Protein AF-A0AAW1H2L4-F1 (afdb_monomer_lite)

Structure (mmCIF, N/CA/C/O backbone):
data_AF-A0AAW1H2L4-F1
#
_entry.id   AF-A0AAW1H2L4-F1
#
loop_
_atom_site.group_PDB
_atom_site.id
_atom_site.type_symbol
_atom_site.label_atom_id
_atom_site.label_alt_id
_atom_site.label_comp_id
_atom_site.label_asym_id
_atom_site.label_entity_id
_atom_site.label_seq_id
_atom_site.pdbx_PDB_ins_code
_atom_site.Cartn_x
_atom_site.Cartn_y
_atom_site.Cartn_z
_atom_site.occupancy
_atom_site.B_iso_or_equiv
_atom_site.auth_seq_id
_atom_site.auth_comp_id
_atom_site.auth_asym_id
_atom_site.auth_atom_id
_atom_site.pdbx_PDB_model_num
ATOM 1 N N . MET A 1 1 ? -11.396 -4.953 -8.937 1.00 62.28 1 MET A N 1
ATOM 2 C CA . MET A 1 1 ? -10.906 -4.549 -7.604 1.00 62.28 1 MET A CA 1
ATOM 3 C C . MET A 1 1 ? -11.025 -5.745 -6.659 1.00 62.28 1 MET A C 1
ATOM 5 O O . MET A 1 1 ? -12.020 -5.883 -5.967 1.00 62.28 1 MET A O 1
ATOM 9 N N . PHE A 1 2 ? -10.071 -6.678 -6.732 1.00 74.88 2 PHE A N 1
ATOM 10 C CA . PHE A 1 2 ? -10.162 -7.978 -6.047 1.00 74.88 2 PHE A CA 1
ATOM 11 C C . PHE A 1 2 ? -9.944 -7.855 -4.532 1.00 74.88 2 PHE A C 1
ATOM 13 O O . PHE A 1 2 ? -10.781 -8.297 -3.760 1.00 74.88 2 PHE A O 1
ATOM 20 N N . LEU A 1 3 ? -8.873 -7.169 -4.116 1.00 67.50 3 LEU A N 1
ATOM 21 C CA . LEU A 1 3 ? -8.486 -7.054 -2.704 1.00 67.50 3 LEU A CA 1
ATOM 22 C C . LEU A 1 3 ? -9.510 -6.297 -1.849 1.00 67.50 3 LEU A C 1
ATOM 24 O O . LEU A 1 3 ? -9.820 -6.729 -0.746 1.00 67.50 3 LEU A O 1
ATOM 28 N N . GLN A 1 4 ? -10.085 -5.208 -2.370 1.00 66.56 4 GLN A N 1
ATOM 29 C CA . GLN A 1 4 ? -11.130 -4.480 -1.644 1.00 66.56 4 GLN A CA 1
ATOM 30 C C . GLN A 1 4 ? -12.386 -5.339 -1.459 1.00 66.56 4 GLN A C 1
ATOM 32 O O . GLN A 1 4 ? -12.909 -5.412 -0.353 1.00 66.56 4 GLN A O 1
ATOM 37 N N . LYS A 1 5 ? -12.829 -6.018 -2.526 1.00 75.38 5 LYS A N 1
ATOM 38 C CA . LYS A 1 5 ? -14.001 -6.897 -2.482 1.00 75.38 5 LYS A CA 1
ATOM 39 C C . LYS A 1 5 ? -13.795 -8.042 -1.486 1.00 75.38 5 LYS A C 1
ATOM 41 O O . LYS A 1 5 ? -14.650 -8.275 -0.645 1.00 75.38 5 LYS A O 1
ATOM 46 N N . HIS A 1 6 ? -12.630 -8.687 -1.531 1.00 71.88 6 HIS A N 1
ATOM 47 C CA . HIS A 1 6 ? -12.281 -9.749 -0.592 1.00 71.88 6 HIS A CA 1
ATOM 48 C C . HIS A 1 6 ? -12.295 -9.258 0.863 1.00 71.88 6 HIS A C 1
ATOM 50 O O . HIS A 1 6 ? -12.739 -9.963 1.757 1.00 71.88 6 HIS A O 1
ATOM 56 N N . CYS A 1 7 ? -11.868 -8.021 1.116 1.00 65.62 7 CYS A N 1
ATOM 57 C CA . CYS A 1 7 ? -11.868 -7.483 2.469 1.00 65.62 7 CYS A CA 1
ATOM 58 C C . CYS A 1 7 ? -13.270 -7.141 2.989 1.00 65.62 7 CYS A C 1
ATOM 60 O O . CYS A 1 7 ? -13.527 -7.280 4.180 1.00 65.62 7 CYS A O 1
ATOM 62 N N . GLU A 1 8 ? -14.166 -6.678 2.118 1.00 70.62 8 GLU A N 1
ATOM 63 C CA . GLU A 1 8 ? -15.576 -6.475 2.466 1.00 70.62 8 GLU A CA 1
ATOM 64 C C . GLU A 1 8 ? -16.245 -7.807 2.832 1.00 70.62 8 GLU A C 1
ATOM 66 O O . GLU A 1 8 ? -16.981 -7.851 3.810 1.00 70.62 8 GLU A O 1
ATOM 71 N N . GLU A 1 9 ? -15.908 -8.890 2.127 1.00 72.44 9 GLU A N 1
ATOM 72 C CA . GLU A 1 9 ? -16.396 -10.251 2.403 1.00 72.44 9 GLU A CA 1
ATOM 73 C C . GLU A 1 9 ? -15.853 -10.828 3.725 1.00 72.44 9 GLU A C 1
ATOM 75 O O . GLU A 1 9 ? -16.533 -11.598 4.392 1.00 72.44 9 GLU A O 1
ATOM 80 N N . GLN A 1 10 ? -14.641 -10.446 4.130 1.00 67.50 10 GLN A N 1
ATOM 81 C CA . GLN A 1 10 ? -13.962 -10.991 5.315 1.00 67.50 10 GLN A CA 1
ATOM 82 C C . GLN A 1 10 ? -14.261 -10.226 6.620 1.00 67.50 10 GLN A C 1
ATOM 84 O O . GLN A 1 10 ? -13.902 -10.685 7.705 1.00 67.50 10 GLN A O 1
ATOM 89 N N . LYS A 1 11 ? -14.945 -9.073 6.549 1.00 65.38 11 LYS A N 1
ATOM 90 C CA . LYS A 1 11 ? -15.369 -8.313 7.743 1.00 65.38 11 LYS A CA 1
ATOM 91 C C . LYS A 1 11 ? -16.328 -9.096 8.638 1.00 65.38 11 LYS A C 1
ATOM 93 O O . LYS A 1 11 ? -16.286 -8.923 9.855 1.00 65.38 11 LYS A O 1
ATOM 98 N N . ASP A 1 12 ? -17.146 -9.963 8.050 1.00 63.06 12 ASP A N 1
ATOM 99 C CA . ASP A 1 12 ? -18.131 -10.768 8.779 1.00 63.06 12 ASP A CA 1
ATOM 100 C C . ASP A 1 12 ? -17.494 -11.961 9.520 1.00 63.06 12 ASP A C 1
ATOM 102 O O . ASP A 1 12 ? -18.109 -12.534 10.417 1.00 63.06 12 ASP A O 1
ATOM 106 N N . GLU A 1 13 ? -16.238 -12.302 9.209 1.00 63.28 13 GLU A N 1
ATOM 107 C CA . GLU A 1 13 ? -15.502 -13.425 9.812 1.00 63.28 13 GLU A CA 1
ATOM 108 C C . GLU A 1 13 ? -14.617 -13.006 11.003 1.00 63.28 13 GLU A C 1
ATOM 110 O O . GLU A 1 13 ? -13.868 -13.814 11.549 1.00 63.28 13 GLU A O 1
ATOM 115 N N . GLY A 1 14 ? -14.698 -11.742 11.439 1.00 56.94 14 GLY A N 1
ATOM 116 C CA . GLY A 1 14 ? -13.899 -11.236 12.560 1.00 56.94 14 GLY A CA 1
ATOM 117 C C . GLY A 1 14 ? -12.410 -11.086 12.235 1.00 56.94 14 GLY A C 1
ATOM 118 O O . GLY A 1 14 ? -11.586 -11.035 13.150 1.00 56.94 14 GLY A O 1
ATOM 119 N N . VAL A 1 15 ? -12.061 -11.021 10.945 1.00 59.75 15 VAL A N 1
ATOM 120 C CA . VAL A 1 15 ? -10.690 -10.767 10.498 1.00 59.75 15 VAL A CA 1
ATOM 121 C C . VAL A 1 15 ? -10.224 -9.417 11.043 1.00 59.75 15 VAL A C 1
ATOM 123 O O . VAL A 1 15 ? -10.934 -8.410 10.969 1.00 59.75 15 VAL A O 1
ATOM 126 N N . SER A 1 16 ? -9.015 -9.426 11.607 1.00 60.94 16 SER A N 1
ATOM 127 C CA . SER A 1 16 ? -8.272 -8.251 12.056 1.00 60.94 16 SER A CA 1
ATOM 128 C C . SER A 1 16 ? -8.272 -7.153 10.990 1.00 60.94 16 SER A C 1
ATOM 130 O O . SER A 1 16 ? -8.382 -7.399 9.793 1.00 60.94 16 SER A O 1
ATOM 132 N N . SER A 1 17 ? -8.185 -5.903 11.419 1.00 79.12 17 SER A N 1
ATOM 133 C CA . SER A 1 17 ? -8.347 -4.739 10.548 1.00 79.12 17 SER A CA 1
ATOM 134 C C . SER A 1 17 ? -7.238 -4.669 9.478 1.00 79.12 17 SER A C 1
ATOM 136 O O . SER A 1 17 ? -6.118 -4.250 9.756 1.00 79.12 17 SER A O 1
ATOM 138 N N . VAL A 1 18 ? -7.521 -5.096 8.237 1.00 83.81 18 VAL A N 1
ATOM 139 C CA . VAL A 1 18 ? -6.544 -5.078 7.129 1.00 83.81 18 VAL A CA 1
ATOM 140 C C . VAL A 1 18 ? -6.682 -3.809 6.285 1.00 83.81 18 VAL A C 1
ATOM 142 O O . VAL A 1 18 ? -7.740 -3.515 5.729 1.00 83.81 18 VAL A O 1
ATOM 145 N N . GLY A 1 19 ? -5.584 -3.067 6.154 1.00 86.94 19 GLY A N 1
ATOM 146 C CA . GLY A 1 19 ? -5.431 -1.933 5.248 1.00 86.94 19 GLY A CA 1
ATOM 147 C C . GLY A 1 19 ? -4.846 -2.328 3.891 1.00 86.94 19 GLY A C 1
ATOM 148 O O . GLY A 1 19 ? -4.175 -3.350 3.764 1.00 86.94 19 GLY A O 1
ATOM 149 N N . TYR A 1 20 ? -5.048 -1.492 2.870 1.00 87.50 20 TYR A N 1
ATOM 150 C CA . TYR A 1 20 ? -4.519 -1.732 1.523 1.00 87.50 20 TYR A CA 1
ATOM 151 C C . TYR A 1 20 ? -3.949 -0.460 0.911 1.00 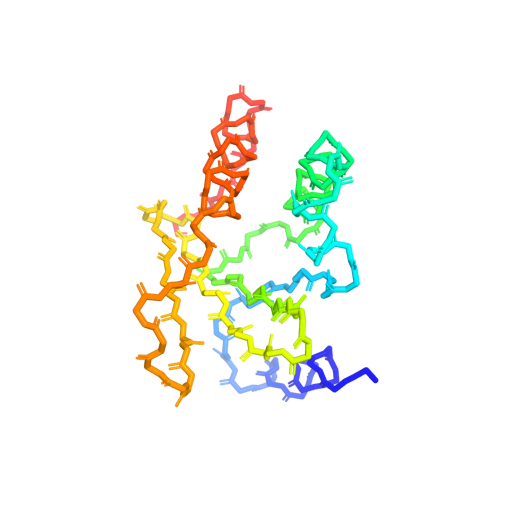87.50 20 TYR A C 1
ATOM 153 O O . TYR A 1 20 ? -4.550 0.611 1.011 1.00 87.50 20 TYR A O 1
ATOM 161 N N . LEU A 1 21 ? -2.822 -0.594 0.214 1.00 88.94 21 LEU A N 1
ATOM 162 C CA . LEU A 1 21 ? -2.271 0.467 -0.625 1.00 88.94 21 LEU A CA 1
ATOM 163 C C . LEU A 1 21 ? -2.450 0.148 -2.109 1.00 88.94 21 LEU A C 1
ATOM 165 O O . LEU A 1 21 ? -2.400 -1.004 -2.536 1.00 88.94 21 LEU A O 1
ATOM 169 N N . CYS A 1 22 ? -2.669 1.195 -2.903 1.00 87.62 22 CYS A N 1
ATOM 170 C CA . CYS A 1 22 ? -2.904 1.085 -4.334 1.00 87.62 22 CYS A CA 1
ATOM 171 C C . CYS A 1 22 ? -1.622 0.642 -5.058 1.00 87.62 22 CYS A C 1
ATOM 173 O O . CYS A 1 22 ? -0.635 1.383 -5.035 1.00 87.62 22 CYS A O 1
ATOM 175 N N . PRO A 1 23 ? -1.632 -0.497 -5.771 1.00 87.44 23 PRO A N 1
ATOM 176 C CA . PRO A 1 23 ? -0.438 -1.006 -6.439 1.00 87.44 23 PRO A CA 1
ATOM 177 C C . PRO A 1 23 ? 0.100 -0.065 -7.514 1.00 87.44 23 PRO A C 1
ATOM 179 O O . PRO A 1 23 ? 1.312 0.043 -7.677 1.00 87.44 23 PRO A O 1
ATOM 182 N N . THR A 1 24 ? -0.778 0.654 -8.218 1.00 87.00 24 THR A N 1
ATOM 183 C CA . THR A 1 24 ? -0.378 1.612 -9.258 1.00 87.00 24 THR A CA 1
ATOM 184 C C . THR A 1 24 ? 0.486 2.728 -8.686 1.00 87.00 24 THR A C 1
ATOM 186 O O . THR A 1 24 ? 1.506 3.059 -9.275 1.00 87.00 24 THR A O 1
ATOM 189 N N . ILE A 1 25 ? 0.120 3.266 -7.520 1.00 87.25 25 ILE A N 1
ATOM 190 C CA . ILE A 1 25 ? 0.896 4.325 -6.863 1.00 87.25 25 ILE A CA 1
ATOM 191 C C . ILE A 1 25 ? 2.174 3.741 -6.260 1.00 87.25 25 ILE A C 1
ATOM 193 O O . ILE A 1 25 ? 3.254 4.296 -6.418 1.00 87.25 25 ILE A O 1
ATOM 197 N N . MET A 1 26 ? 2.081 2.577 -5.615 1.00 85.94 26 MET A N 1
ATOM 198 C CA . MET A 1 26 ? 3.240 1.955 -4.971 1.00 85.94 26 MET A CA 1
ATOM 199 C C . MET A 1 26 ? 4.327 1.531 -5.963 1.00 85.94 26 MET A C 1
ATOM 201 O O . MET A 1 26 ? 5.504 1.551 -5.614 1.00 85.94 26 MET A O 1
ATOM 205 N N . SER A 1 27 ? 3.964 1.208 -7.204 1.00 83.06 27 SER A N 1
ATOM 206 C CA . SER A 1 27 ? 4.927 0.860 -8.258 1.00 83.06 27 SER A CA 1
ATOM 207 C C . SER A 1 27 ? 5.790 2.061 -8.695 1.00 83.06 27 SER A C 1
ATOM 209 O O . SER A 1 27 ? 6.889 1.872 -9.204 1.00 83.06 27 SER A O 1
ATOM 211 N N . GLN A 1 28 ? 5.370 3.298 -8.395 1.00 84.06 28 GLN A N 1
ATOM 212 C CA . GLN A 1 28 ? 6.093 4.530 -8.754 1.00 84.06 28 GLN A CA 1
ATOM 213 C C . GLN A 1 28 ? 7.290 4.842 -7.835 1.00 84.06 28 GLN A C 1
ATOM 215 O O . GLN A 1 28 ? 8.046 5.781 -8.088 1.00 84.06 28 GLN A O 1
ATOM 220 N N . VAL A 1 29 ? 7.513 4.062 -6.767 1.00 77.69 29 VAL A N 1
ATOM 221 C CA . VAL A 1 29 ? 8.643 4.259 -5.833 1.00 77.69 29 VAL A CA 1
ATOM 222 C C . VAL A 1 29 ? 10.002 4.259 -6.548 1.00 77.69 29 VAL A C 1
ATOM 224 O O . VAL A 1 29 ? 10.905 5.006 -6.155 1.00 77.69 29 VAL A O 1
ATOM 227 N N . GLY A 1 30 ? 10.144 3.435 -7.590 1.00 68.25 30 GLY A N 1
ATOM 228 C CA . GLY A 1 30 ? 11.367 3.318 -8.388 1.00 68.25 30 GLY A CA 1
ATOM 229 C C . GLY A 1 30 ? 11.567 4.436 -9.418 1.00 68.25 30 GLY A C 1
ATOM 230 O O . GLY A 1 30 ? 12.657 4.559 -9.966 1.00 68.25 30 GLY A O 1
ATOM 231 N N . GLU A 1 31 ? 10.557 5.274 -9.661 1.00 69.94 31 GLU A N 1
ATOM 232 C CA . GLU A 1 31 ? 10.482 6.184 -10.815 1.00 69.94 31 GLU A CA 1
ATOM 233 C C . GLU A 1 31 ? 10.678 7.666 -10.432 1.00 69.94 31 GLU A C 1
ATOM 235 O O . GLU A 1 31 ? 10.091 8.557 -11.027 1.00 69.94 31 GLU A O 1
ATOM 240 N N . ASN A 1 32 ? 11.487 7.967 -9.408 1.00 69.38 32 ASN A N 1
ATOM 241 C CA . ASN A 1 32 ? 11.692 9.324 -8.854 1.00 69.38 32 ASN A CA 1
ATOM 242 C C . ASN A 1 32 ? 10.453 10.005 -8.228 1.00 69.38 32 ASN A C 1
ATOM 244 O O . ASN A 1 32 ? 10.566 11.119 -7.722 1.00 69.38 32 ASN A O 1
ATOM 248 N N . HIS A 1 33 ? 9.315 9.320 -8.114 1.00 79.06 33 HIS A N 1
ATOM 249 C CA . HIS A 1 33 ? 8.081 9.832 -7.493 1.00 79.06 33 HIS A CA 1
ATOM 250 C C . HIS A 1 33 ? 7.991 9.583 -5.975 1.00 79.06 33 HIS A C 1
ATOM 252 O O . HIS A 1 33 ? 6.911 9.483 -5.396 1.00 79.06 33 HIS A O 1
ATOM 258 N N . LYS A 1 34 ? 9.133 9.477 -5.283 1.00 79.06 34 LYS A N 1
ATOM 259 C CA . LYS A 1 34 ? 9.182 9.073 -3.862 1.00 79.06 34 LYS A CA 1
ATOM 260 C C . LYS A 1 34 ? 8.372 9.986 -2.937 1.00 79.06 34 LYS A C 1
ATOM 262 O O . LYS A 1 34 ? 7.792 9.495 -1.973 1.00 79.06 34 LYS A O 1
ATOM 267 N N . VAL A 1 35 ? 8.329 11.289 -3.223 1.00 83.69 35 VAL A N 1
ATOM 268 C CA . VAL A 1 35 ? 7.567 12.271 -2.431 1.00 83.69 35 VAL A CA 1
ATOM 269 C C . VAL A 1 35 ? 6.061 12.063 -2.596 1.00 83.69 35 VAL A C 1
ATOM 271 O O . VAL A 1 35 ? 5.334 12.075 -1.605 1.00 83.69 35 VAL A O 1
ATOM 274 N N . ASP A 1 36 ? 5.598 11.805 -3.819 1.00 86.94 36 ASP A N 1
ATOM 275 C CA . ASP A 1 36 ? 4.182 11.563 -4.106 1.00 86.94 36 ASP A CA 1
ATOM 276 C C . ASP A 1 36 ? 3.708 10.268 -3.445 1.00 86.94 36 ASP A C 1
ATOM 278 O O . ASP A 1 36 ? 2.662 10.245 -2.791 1.00 86.94 36 ASP A O 1
ATOM 282 N N . VAL A 1 37 ? 4.524 9.210 -3.526 1.00 86.81 37 VAL A N 1
ATOM 283 C CA . VAL A 1 37 ? 4.236 7.944 -2.842 1.00 86.81 37 VAL A CA 1
ATOM 284 C C . VAL A 1 37 ? 4.214 8.136 -1.328 1.00 86.81 37 VAL A C 1
ATOM 286 O O . VAL A 1 37 ? 3.314 7.627 -0.665 1.00 86.81 37 VAL A O 1
ATOM 289 N N . LEU A 1 38 ? 5.154 8.898 -0.764 1.00 86.50 38 LEU A N 1
ATOM 290 C CA . LEU A 1 38 ? 5.173 9.188 0.669 1.00 86.50 38 LEU A CA 1
ATOM 291 C C . LEU A 1 38 ? 3.897 9.917 1.116 1.00 86.50 38 LEU A C 1
ATOM 293 O O . LEU A 1 38 ? 3.240 9.477 2.059 1.00 86.50 38 LEU A O 1
ATOM 297 N N . ASN A 1 39 ? 3.509 10.978 0.404 1.00 87.12 39 ASN A N 1
ATOM 298 C CA . ASN A 1 39 ? 2.283 11.727 0.680 1.00 87.12 39 ASN A CA 1
ATOM 299 C C . ASN A 1 39 ? 1.042 10.832 0.570 1.00 87.12 39 ASN A C 1
ATOM 301 O O . ASN A 1 39 ? 0.148 10.899 1.417 1.00 87.12 39 ASN A O 1
ATOM 305 N N . TYR A 1 40 ? 0.996 9.963 -0.444 1.00 90.44 40 TYR A N 1
ATOM 306 C CA . 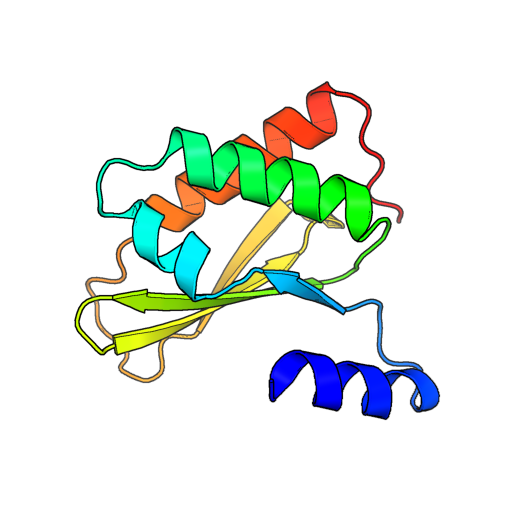TYR A 1 40 ? -0.081 8.995 -0.620 1.00 90.44 40 TYR A CA 1
ATOM 307 C C . TYR A 1 40 ? -0.171 8.019 0.556 1.00 90.44 40 TYR A C 1
ATOM 309 O O . TYR A 1 40 ? -1.265 7.806 1.086 1.00 90.44 40 TYR A O 1
ATOM 317 N N . VAL A 1 41 ? 0.956 7.446 0.987 1.00 87.56 41 VAL A N 1
ATOM 318 C CA . VAL A 1 41 ? 1.008 6.508 2.115 1.00 87.56 41 VAL A CA 1
ATOM 319 C C . VAL A 1 41 ? 0.539 7.208 3.389 1.00 87.56 41 VAL A C 1
ATOM 321 O O . VAL A 1 41 ? -0.361 6.701 4.050 1.00 87.56 41 VAL A O 1
ATOM 324 N N . GLU A 1 42 ? 1.057 8.399 3.701 1.00 84.75 42 GLU A N 1
ATOM 325 C CA . GLU A 1 42 ? 0.636 9.176 4.877 1.00 84.75 42 GLU A CA 1
ATOM 326 C C . GLU A 1 42 ? -0.873 9.467 4.874 1.00 84.75 42 GLU A C 1
ATOM 328 O O . GLU A 1 42 ? -1.559 9.221 5.868 1.00 84.75 42 GLU A O 1
ATOM 333 N N . CYS A 1 43 ? -1.413 9.935 3.743 1.00 86.81 43 CYS A N 1
ATOM 334 C CA . CYS A 1 43 ? -2.848 10.181 3.590 1.00 86.81 43 CYS A CA 1
ATOM 335 C C . CYS A 1 43 ? -3.672 8.901 3.750 1.00 86.81 43 CYS A C 1
ATOM 337 O O . CYS A 1 43 ? -4.768 8.929 4.311 1.00 86.81 43 CYS A O 1
ATOM 339 N N . SER A 1 44 ? -3.163 7.781 3.242 1.00 88.12 44 SER A N 1
ATOM 340 C CA . SER A 1 44 ? -3.847 6.493 3.310 1.00 88.12 44 SER A CA 1
ATOM 341 C C . SER A 1 44 ? -3.868 5.962 4.743 1.00 88.12 44 SER A C 1
ATOM 343 O O . SER A 1 44 ? -4.917 5.518 5.196 1.00 88.12 44 SER A O 1
ATOM 345 N N . LEU A 1 45 ? -2.769 6.099 5.492 1.00 84.06 45 LEU A N 1
ATOM 346 C CA . LEU A 1 45 ? -2.708 5.746 6.915 1.00 84.06 45 LEU A CA 1
ATOM 347 C C . LEU A 1 45 ? -3.694 6.565 7.754 1.00 84.06 45 LEU A C 1
ATOM 349 O O . LEU A 1 45 ? -4.391 6.008 8.596 1.00 84.06 45 LEU A O 1
ATOM 353 N N . LEU A 1 46 ? -3.814 7.870 7.484 1.00 83.12 46 LEU A N 1
ATOM 354 C CA . LEU A 1 46 ? -4.793 8.729 8.162 1.00 83.12 46 LEU A CA 1
ATOM 355 C C . LEU A 1 46 ? -6.239 8.287 7.900 1.00 83.12 46 LEU A C 1
ATOM 357 O O . LEU A 1 46 ? -7.069 8.350 8.803 1.00 83.12 46 LEU A O 1
ATOM 361 N N . LYS A 1 47 ? -6.544 7.845 6.675 1.00 84.69 47 LYS A N 1
ATOM 362 C CA . LYS A 1 47 ? -7.892 7.406 6.282 1.00 84.69 47 LYS A CA 1
ATOM 363 C C . LYS A 1 47 ? -8.244 6.010 6.789 1.00 84.69 47 LYS A C 1
ATOM 365 O O . LYS A 1 47 ? -9.397 5.778 7.130 1.00 84.69 47 LYS A O 1
ATOM 370 N N . MET A 1 48 ? -7.279 5.091 6.800 1.00 82.88 48 MET A N 1
ATOM 371 C CA . MET A 1 48 ? -7.492 3.710 7.245 1.00 82.88 48 MET A CA 1
ATOM 372 C C . MET A 1 48 ? -7.753 3.618 8.751 1.00 82.88 48 MET A C 1
ATOM 374 O O . MET A 1 48 ? -8.446 2.706 9.191 1.00 82.88 48 MET A O 1
ATOM 378 N N . GLY A 1 49 ? -7.242 4.570 9.537 1.00 76.19 49 GLY A N 1
ATOM 379 C CA . GLY A 1 49 ? -7.366 4.532 10.989 1.00 76.19 49 GLY A CA 1
ATOM 380 C C . GLY A 1 49 ? -6.520 3.406 11.582 1.00 76.19 49 GLY A C 1
ATOM 381 O O . GLY A 1 49 ? -5.362 3.226 11.202 1.00 76.19 49 GLY A O 1
ATOM 382 N N . ASN A 1 50 ? -7.088 2.661 12.530 1.00 76.31 50 ASN A N 1
ATOM 383 C CA . ASN A 1 50 ? -6.394 1.545 13.165 1.00 76.31 50 ASN A CA 1
ATOM 384 C C . ASN A 1 50 ? -6.525 0.295 12.295 1.00 76.31 50 ASN A C 1
ATOM 386 O O . ASN A 1 50 ? -7.622 -0.240 12.147 1.00 76.31 50 ASN A O 1
ATOM 390 N N . VAL A 1 51 ? -5.398 -0.117 11.718 1.00 82.00 51 VAL A N 1
ATOM 391 C CA . VAL A 1 51 ? -5.237 -1.355 10.953 1.00 82.00 51 VAL A CA 1
ATOM 392 C C . VAL A 1 51 ? -4.086 -2.168 11.539 1.00 82.00 51 VAL A C 1
ATOM 394 O O . VAL A 1 51 ? -3.011 -1.625 11.806 1.00 82.00 51 VAL A O 1
ATOM 397 N N . ASP A 1 52 ? -4.306 -3.464 11.727 1.00 83.25 52 ASP A N 1
ATOM 398 C CA . ASP A 1 52 ? -3.332 -4.407 12.283 1.00 83.25 52 ASP A CA 1
ATOM 399 C C . ASP A 1 52 ? -2.236 -4.732 11.267 1.00 83.25 52 ASP A C 1
ATOM 401 O O . ASP A 1 52 ? -1.052 -4.842 11.600 1.00 83.25 52 ASP A O 1
ATOM 405 N N . ILE A 1 53 ? -2.640 -4.868 10.003 1.00 85.94 53 ILE A N 1
ATOM 406 C CA . ILE A 1 53 ? -1.771 -5.215 8.882 1.00 85.94 53 ILE A CA 1
ATOM 407 C C . ILE A 1 53 ? -2.156 -4.365 7.676 1.00 85.94 53 ILE A C 1
ATOM 409 O O . ILE A 1 53 ? -3.331 -4.117 7.428 1.00 85.94 53 ILE A O 1
ATOM 413 N N . ILE A 1 54 ? -1.169 -3.943 6.889 1.00 88.81 54 ILE A N 1
ATOM 414 C CA . ILE A 1 54 ? -1.379 -3.269 5.609 1.00 88.81 54 ILE A CA 1
ATOM 415 C C . ILE A 1 54 ? -0.776 -4.121 4.503 1.00 88.81 54 ILE A C 1
ATOM 417 O O . ILE A 1 54 ? 0.418 -4.425 4.516 1.00 88.81 54 ILE A O 1
ATOM 421 N N . LEU A 1 55 ? -1.605 -4.470 3.527 1.00 89.88 55 LEU A N 1
ATOM 422 C CA . LEU A 1 55 ? -1.203 -5.170 2.323 1.00 89.88 55 LEU A CA 1
ATOM 423 C C . LEU A 1 55 ? -0.836 -4.161 1.238 1.00 89.88 55 LEU A C 1
ATOM 425 O O . LEU A 1 55 ? -1.611 -3.276 0.868 1.00 89.88 55 LEU A O 1
ATOM 429 N N . VAL A 1 56 ? 0.377 -4.303 0.725 1.00 89.62 56 VAL A N 1
ATOM 430 C CA . VAL A 1 56 ? 0.981 -3.385 -0.234 1.00 89.62 56 VAL A CA 1
ATOM 431 C C . VAL A 1 56 ? 1.426 -4.211 -1.439 1.00 89.62 56 VAL A C 1
ATOM 433 O O . VAL A 1 56 ? 2.564 -4.687 -1.485 1.00 89.62 56 VAL A O 1
ATOM 436 N N . PRO A 1 57 ? 0.527 -4.455 -2.406 1.00 88.75 57 PRO A N 1
ATOM 437 C CA . PRO A 1 57 ? 0.899 -5.120 -3.640 1.00 88.75 57 PRO A CA 1
ATOM 438 C C . PRO A 1 57 ? 1.779 -4.177 -4.459 1.00 88.75 57 PRO A C 1
ATOM 440 O O . PRO A 1 57 ? 1.498 -2.983 -4.575 1.00 88.75 57 PRO A O 1
ATOM 443 N N . PHE A 1 58 ? 2.846 -4.717 -5.024 1.00 82.81 58 PHE A N 1
ATOM 444 C CA . PHE A 1 58 ? 3.861 -3.956 -5.733 1.00 82.81 58 PHE A CA 1
ATOM 445 C C . PHE A 1 58 ? 4.242 -4.693 -7.013 1.00 82.81 58 PHE A C 1
ATOM 447 O O . PHE A 1 58 ? 4.467 -5.902 -6.979 1.00 82.81 58 PHE A O 1
ATOM 454 N N . CYS A 1 59 ? 4.304 -3.971 -8.131 1.00 83.25 59 CYS A N 1
ATOM 455 C CA . CYS A 1 59 ? 4.713 -4.521 -9.415 1.00 83.25 59 CYS A CA 1
ATOM 456 C C . CYS A 1 59 ? 5.923 -3.750 -9.934 1.00 83.25 59 CYS A C 1
ATOM 458 O O . CYS A 1 59 ? 5.870 -2.531 -10.079 1.00 83.25 59 CYS A O 1
ATOM 460 N N . LYS A 1 60 ? 7.006 -4.457 -10.243 1.00 77.69 60 LYS A N 1
ATOM 461 C CA . LYS A 1 60 ? 8.177 -3.882 -10.907 1.00 77.69 60 LYS A CA 1
ATOM 462 C C . LYS A 1 60 ? 8.563 -4.774 -12.067 1.00 77.69 60 LYS A C 1
ATOM 464 O O . LYS A 1 60 ? 8.725 -5.969 -11.869 1.00 77.69 60 LYS A O 1
ATOM 469 N N . GLU A 1 61 ? 8.705 -4.203 -13.262 1.00 81.62 61 GLU A N 1
ATOM 470 C CA . GLU A 1 61 ? 9.162 -4.943 -14.452 1.00 81.62 61 GLU A CA 1
ATOM 471 C C . GLU A 1 61 ? 8.353 -6.236 -14.702 1.00 81.62 61 GLU A C 1
ATOM 473 O O . GLU A 1 61 ? 8.897 -7.273 -15.061 1.00 81.62 61 GLU A O 1
ATOM 478 N N . MET A 1 62 ? 7.029 -6.168 -14.501 1.00 82.12 62 MET A N 1
ATOM 479 C CA . MET A 1 62 ? 6.081 -7.297 -14.598 1.00 82.12 62 MET A CA 1
ATOM 480 C C . MET A 1 62 ? 6.202 -8.369 -13.501 1.00 82.12 62 MET A C 1
ATOM 482 O O . MET A 1 62 ? 5.490 -9.373 -13.550 1.00 82.12 62 MET A O 1
ATOM 486 N N . HIS A 1 63 ? 7.035 -8.150 -12.486 1.00 84.56 63 HIS A N 1
ATOM 487 C CA . HIS A 1 63 ? 7.137 -9.004 -11.309 1.00 84.56 63 HIS A CA 1
ATOM 488 C C . HIS A 1 63 ? 6.275 -8.472 -10.163 1.00 84.56 63 HIS A C 1
ATOM 490 O O . HIS A 1 63 ? 6.458 -7.337 -9.712 1.00 84.56 63 HIS A O 1
ATOM 496 N N . TRP A 1 64 ? 5.338 -9.296 -9.689 1.00 86.44 64 TRP A N 1
ATOM 497 C CA . TRP A 1 64 ? 4.451 -8.964 -8.577 1.00 86.44 64 TRP A CA 1
ATOM 498 C C . TRP A 1 64 ? 4.999 -9.494 -7.259 1.00 86.44 64 TRP A C 1
ATOM 500 O O . TRP A 1 64 ? 5.286 -10.680 -7.108 1.00 86.44 64 TRP A O 1
ATOM 510 N N . MET A 1 65 ? 5.054 -8.607 -6.276 1.00 86.56 65 MET A N 1
ATOM 511 C CA . MET A 1 65 ? 5.419 -8.913 -4.902 1.00 86.56 65 MET A CA 1
ATOM 512 C C . MET A 1 65 ? 4.346 -8.369 -3.966 1.00 86.56 65 MET A C 1
ATOM 514 O O . MET A 1 65 ? 3.666 -7.384 -4.270 1.00 86.56 65 MET A O 1
ATOM 518 N N . LEU A 1 66 ? 4.203 -9.002 -2.805 1.00 87.56 66 LEU A N 1
ATOM 519 C CA . LEU A 1 66 ? 3.343 -8.501 -1.743 1.00 87.56 66 LEU A CA 1
ATOM 520 C C . LEU A 1 66 ? 4.206 -8.057 -0.573 1.00 87.56 66 LEU A C 1
ATOM 522 O O . LEU A 1 66 ? 4.999 -8.827 -0.040 1.00 87.56 66 LEU A O 1
ATOM 526 N N . VAL A 1 67 ? 4.028 -6.811 -0.156 1.00 87.12 67 VAL A N 1
ATOM 527 C CA . VAL A 1 67 ? 4.649 -6.292 1.055 1.00 87.12 67 VAL A CA 1
ATOM 528 C C . VAL A 1 67 ? 3.583 -6.247 2.137 1.00 87.12 67 VAL A C 1
ATOM 530 O O . VAL A 1 67 ? 2.514 -5.667 1.954 1.00 87.12 67 VAL A O 1
ATOM 533 N N . ILE A 1 68 ? 3.874 -6.892 3.257 1.00 87.88 68 ILE A N 1
ATOM 534 C CA . ILE A 1 68 ? 3.005 -6.943 4.427 1.00 87.88 68 ILE A CA 1
ATOM 535 C C . ILE A 1 68 ? 3.622 -6.025 5.466 1.00 87.88 68 ILE A C 1
ATOM 537 O O . ILE A 1 68 ? 4.738 -6.270 5.922 1.00 87.88 68 ILE A O 1
ATOM 541 N N . VAL A 1 69 ? 2.921 -4.959 5.831 1.00 86.88 69 VAL A N 1
ATOM 542 C CA . VAL A 1 69 ? 3.373 -4.046 6.880 1.00 86.88 69 VAL A CA 1
ATOM 543 C C . VAL A 1 69 ? 2.568 -4.290 8.141 1.00 86.88 69 VAL A C 1
ATOM 545 O O . VAL A 1 69 ? 1.344 -4.294 8.087 1.00 86.88 69 VAL A O 1
ATOM 548 N N . CYS A 1 70 ? 3.255 -4.410 9.271 1.00 85.12 70 CYS A N 1
ATOM 549 C CA . CYS A 1 70 ? 2.656 -4.437 10.597 1.00 85.12 70 CYS A CA 1
ATOM 550 C C . CYS A 1 70 ? 2.921 -3.084 11.281 1.00 85.12 70 CYS A C 1
ATOM 552 O O . CYS A 1 70 ? 4.020 -2.875 11.814 1.00 85.12 70 CYS A O 1
ATOM 554 N N . PRO A 1 71 ? 1.959 -2.139 11.276 1.00 79.25 71 PRO A N 1
ATOM 555 C CA . PRO A 1 71 ? 2.188 -0.784 11.777 1.00 79.25 71 PRO A CA 1
ATOM 556 C C . PRO A 1 71 ? 2.527 -0.748 13.273 1.00 79.25 71 PRO A C 1
ATOM 558 O O . PRO A 1 71 ? 3.343 0.075 13.687 1.00 79.25 71 PRO A O 1
ATOM 561 N N . LEU A 1 72 ? 1.966 -1.678 14.058 1.00 79.19 72 LEU A N 1
ATOM 562 C CA . LEU A 1 72 ? 2.173 -1.791 15.506 1.00 79.19 72 LEU A CA 1
ATOM 563 C C . LEU A 1 72 ? 3.636 -2.071 15.884 1.00 79.19 72 LEU A C 1
ATOM 565 O O . LEU A 1 72 ? 4.172 -1.447 16.798 1.00 79.19 72 LEU A O 1
ATOM 569 N N . ILE A 1 73 ? 4.278 -3.005 15.178 1.00 81.62 73 ILE A N 1
ATOM 570 C CA . ILE A 1 73 ? 5.674 -3.407 15.425 1.00 81.62 73 ILE A CA 1
ATOM 571 C C . ILE A 1 73 ? 6.668 -2.687 14.509 1.00 81.62 73 ILE A C 1
ATOM 573 O O . ILE A 1 73 ? 7.872 -2.875 14.638 1.00 81.62 73 ILE A O 1
ATOM 577 N N . HIS A 1 74 ? 6.179 -1.827 13.611 1.00 75.94 74 HIS A N 1
ATOM 578 C CA . HIS A 1 74 ? 6.985 -1.088 12.639 1.00 75.94 74 HIS A CA 1
ATOM 579 C C . HIS A 1 74 ? 7.841 -1.989 11.725 1.00 75.94 74 HIS A C 1
ATOM 581 O O . HIS A 1 74 ? 8.913 -1.580 11.271 1.00 75.94 74 HIS A O 1
ATOM 587 N N . GLU A 1 75 ? 7.357 -3.194 11.423 1.00 81.12 75 GLU A N 1
ATOM 588 C CA . GLU A 1 75 ? 8.038 -4.147 10.544 1.00 81.12 75 GLU A CA 1
ATOM 589 C C . GLU A 1 75 ? 7.340 -4.278 9.189 1.00 81.12 75 GLU A C 1
ATOM 591 O O . GLU A 1 75 ? 6.133 -4.064 9.058 1.00 81.12 75 GLU A O 1
ATOM 596 N N . ALA A 1 76 ? 8.126 -4.632 8.170 1.00 83.12 76 ALA A N 1
ATOM 597 C CA . ALA A 1 76 ? 7.640 -4.916 6.829 1.00 83.12 76 ALA A CA 1
ATOM 598 C C . ALA A 1 76 ? 8.257 -6.219 6.308 1.00 83.12 76 ALA A C 1
ATOM 600 O O . ALA A 1 76 ? 9.482 -6.341 6.187 1.00 83.12 76 ALA A O 1
ATOM 601 N N . TYR A 1 77 ? 7.392 -7.159 5.951 1.00 84.62 77 TYR A N 1
ATOM 602 C CA . TYR A 1 77 ? 7.736 -8.442 5.356 1.00 84.62 77 TYR A CA 1
ATOM 603 C C . TYR A 1 77 ? 7.504 -8.388 3.854 1.00 84.62 77 TYR A C 1
ATOM 605 O O . TYR A 1 77 ? 6.614 -7.690 3.372 1.00 84.62 77 TYR A O 1
ATOM 613 N N . VAL A 1 78 ? 8.325 -9.119 3.110 1.00 85.12 78 VAL A N 1
ATOM 614 C CA . VAL A 1 78 ? 8.229 -9.178 1.654 1.00 85.12 78 VAL A CA 1
ATOM 615 C C . VAL A 1 78 ? 7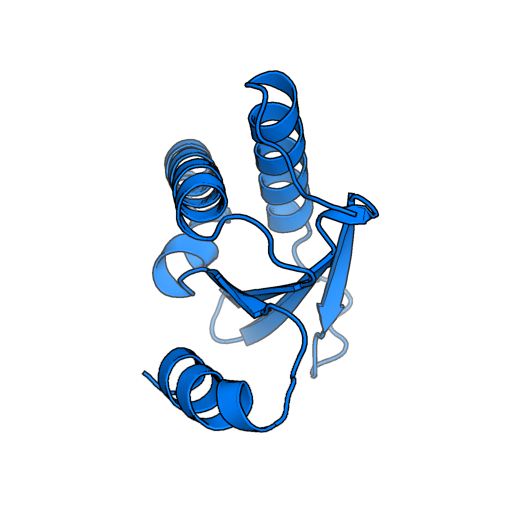.964 -10.610 1.257 1.00 85.12 78 VAL A C 1
ATOM 617 O O . VAL A 1 78 ? 8.759 -11.498 1.555 1.00 85.12 78 VAL A O 1
ATOM 620 N N . CYS A 1 79 ? 6.847 -10.813 0.582 1.00 86.12 79 CYS A N 1
ATOM 621 C CA . CYS A 1 79 ? 6.466 -12.067 -0.027 1.00 86.12 79 CYS A CA 1
ATOM 622 C C . CYS A 1 79 ? 6.790 -11.972 -1.518 1.00 86.12 79 CYS A C 1
ATOM 624 O O . CYS A 1 79 ? 6.050 -11.359 -2.292 1.00 86.12 79 CYS A O 1
ATOM 626 N N . ASP A 1 80 ? 7.923 -12.557 -1.895 1.00 86.50 80 ASP A N 1
ATOM 627 C CA . ASP A 1 80 ? 8.361 -12.696 -3.281 1.00 86.50 80 ASP A CA 1
ATOM 628 C C . ASP A 1 80 ? 8.248 -14.175 -3.698 1.00 86.50 80 ASP A C 1
ATOM 630 O O . ASP A 1 80 ? 9.021 -15.002 -3.202 1.00 86.50 80 ASP A O 1
ATOM 634 N N . PRO A 1 81 ? 7.308 -14.533 -4.592 1.00 83.25 81 PRO A N 1
ATOM 635 C CA . PRO A 1 81 ? 7.119 -15.916 -5.019 1.00 83.25 81 PRO A CA 1
ATOM 636 C C . PRO A 1 81 ? 8.259 -16.443 -5.901 1.00 83.25 81 PRO A C 1
ATOM 638 O O . PRO A 1 81 ? 8.368 -17.654 -6.070 1.00 83.25 81 PRO A O 1
ATOM 641 N N . MET A 1 82 ? 9.101 -15.573 -6.472 1.00 80.62 82 MET A N 1
ATOM 642 C CA . MET A 1 82 ? 10.192 -15.983 -7.363 1.00 80.62 82 MET A CA 1
ATOM 643 C C . MET A 1 82 ? 11.532 -16.162 -6.641 1.00 80.62 82 MET A C 1
ATOM 645 O O . MET A 1 82 ? 12.518 -16.526 -7.281 1.00 80.62 82 MET A O 1
ATOM 649 N N . THR A 1 83 ? 11.597 -15.960 -5.315 1.00 65.88 83 THR A N 1
ATOM 650 C CA . THR A 1 83 ? 12.853 -16.016 -4.531 1.00 65.88 83 THR A CA 1
ATOM 651 C C . THR A 1 83 ? 13.991 -15.243 -5.209 1.00 65.88 83 THR A C 1
ATOM 653 O O . THR A 1 83 ? 15.143 -15.681 -5.222 1.00 65.88 83 THR A O 1
ATOM 656 N N . THR A 1 84 ? 13.682 -14.098 -5.824 1.00 58.78 84 THR A N 1
ATOM 657 C CA . THR A 1 84 ? 14.710 -13.313 -6.502 1.00 58.78 84 THR A CA 1
ATOM 658 C C . THR A 1 84 ? 15.579 -12.605 -5.468 1.00 58.78 84 THR A C 1
ATOM 660 O O . THR A 1 84 ? 15.110 -11.819 -4.649 1.00 58.78 84 THR A O 1
ATOM 663 N N . THR A 1 85 ? 16.889 -12.855 -5.511 1.00 55.34 85 THR A N 1
ATOM 664 C CA . THR A 1 85 ? 17.899 -12.259 -4.616 1.00 55.34 85 THR A CA 1
ATOM 665 C C . THR A 1 85 ? 18.000 -10.732 -4.728 1.00 55.34 85 THR A C 1
ATOM 667 O O . THR A 1 85 ? 18.619 -10.099 -3.877 1.00 55.34 85 THR A O 1
ATOM 670 N N . ASN A 1 86 ? 17.364 -10.131 -5.740 1.00 59.06 86 ASN A N 1
ATOM 671 C CA . ASN A 1 86 ? 17.380 -8.697 -6.034 1.00 59.06 86 ASN A CA 1
ATOM 672 C C . ASN A 1 86 ? 16.024 -8.037 -5.760 1.00 59.06 86 ASN A C 1
ATOM 674 O O . ASN A 1 86 ? 15.517 -7.264 -6.574 1.00 59.06 86 ASN A O 1
ATOM 678 N N . CYS A 1 87 ? 15.419 -8.338 -4.612 1.00 60.78 87 CYS A N 1
ATOM 679 C CA . CYS A 1 87 ? 14.234 -7.616 -4.183 1.00 60.78 87 CYS A CA 1
ATOM 680 C C . CYS A 1 87 ? 14.609 -6.147 -3.924 1.00 60.78 87 CYS A C 1
ATOM 682 O O . CYS A 1 87 ? 15.364 -5.839 -2.999 1.00 60.78 87 CYS A O 1
ATOM 684 N N . ASP A 1 88 ? 14.127 -5.243 -4.775 1.00 66.12 88 ASP A N 1
ATOM 685 C CA . ASP A 1 88 ? 14.381 -3.809 -4.662 1.00 66.12 88 ASP A CA 1
ATOM 686 C C . ASP A 1 88 ? 13.846 -3.292 -3.322 1.00 66.12 88 ASP A C 1
ATOM 688 O O . ASP A 1 88 ? 12.648 -3.124 -3.144 1.00 66.12 88 ASP A O 1
ATOM 692 N N . THR A 1 89 ? 14.730 -3.041 -2.357 1.00 70.31 89 THR A N 1
ATOM 693 C CA . THR A 1 89 ? 14.342 -2.642 -0.996 1.00 70.31 89 THR A CA 1
ATOM 694 C C . THR A 1 89 ? 14.008 -1.156 -0.861 1.00 70.31 89 THR A C 1
ATOM 696 O O . THR A 1 89 ? 13.677 -0.704 0.239 1.00 70.31 89 THR A O 1
ATOM 699 N N . SER A 1 90 ? 14.044 -0.379 -1.950 1.00 70.50 90 SER A N 1
ATOM 700 C CA . SER A 1 90 ? 13.766 1.063 -1.915 1.00 70.50 90 SER A CA 1
ATOM 701 C C . SER A 1 90 ? 12.370 1.394 -1.369 1.00 70.50 90 SER A C 1
ATOM 703 O O . SER A 1 90 ? 12.209 2.395 -0.664 1.00 70.50 90 SER A O 1
ATOM 705 N N . PHE A 1 91 ? 11.379 0.519 -1.574 1.00 73.69 91 PHE A N 1
ATOM 706 C CA . PHE A 1 91 ? 10.044 0.678 -0.987 1.00 73.69 91 PHE A CA 1
ATOM 707 C C . PHE A 1 91 ? 10.040 0.531 0.536 1.00 73.69 91 PHE A C 1
ATOM 709 O O . PHE A 1 91 ? 9.288 1.242 1.200 1.00 73.69 91 PHE A O 1
ATOM 716 N N . LYS A 1 92 ? 10.892 -0.332 1.120 1.00 75.94 92 LYS A N 1
ATOM 717 C CA . LYS A 1 92 ? 10.972 -0.479 2.584 1.00 75.94 92 LYS A CA 1
ATOM 718 C C . LYS A 1 92 ? 11.357 0.847 3.215 1.00 75.94 92 LYS A C 1
ATOM 720 O O . LYS A 1 92 ? 10.795 1.226 4.236 1.00 75.94 92 LYS A O 1
ATOM 725 N N . HIS A 1 93 ? 12.277 1.565 2.577 1.00 77.69 93 HIS A N 1
ATOM 726 C CA . HIS A 1 93 ? 12.713 2.868 3.047 1.00 77.69 93 HIS A CA 1
ATOM 727 C C . HIS A 1 93 ? 11.590 3.910 2.973 1.00 77.69 93 HIS A C 1
ATOM 729 O O . HIS A 1 93 ? 11.338 4.594 3.961 1.00 77.69 93 HIS A O 1
ATOM 735 N N . VAL A 1 94 ? 10.865 3.992 1.850 1.00 80.06 94 VAL A N 1
ATOM 736 C CA . VAL A 1 94 ? 9.717 4.910 1.703 1.00 80.06 94 VAL A CA 1
ATOM 737 C C . VAL A 1 94 ? 8.644 4.625 2.749 1.00 80.06 94 VAL A C 1
ATOM 739 O O . VAL A 1 94 ? 8.179 5.547 3.415 1.00 80.06 94 VAL A O 1
ATOM 742 N N . LEU A 1 95 ? 8.303 3.350 2.947 1.00 79.25 95 LEU A N 1
ATOM 743 C CA . LEU A 1 95 ? 7.345 2.929 3.964 1.00 79.25 95 LEU A CA 1
ATOM 744 C C . LEU A 1 95 ? 7.824 3.319 5.367 1.00 79.25 95 LEU A C 1
ATOM 746 O O . LEU A 1 95 ? 7.085 3.957 6.110 1.00 79.25 95 LEU A O 1
ATOM 750 N N . GLN A 1 96 ? 9.077 3.024 5.719 1.00 79.69 96 GLN A N 1
ATOM 751 C CA . GLN A 1 96 ? 9.649 3.402 7.015 1.00 79.69 96 GLN A CA 1
ATOM 752 C C . GLN A 1 96 ? 9.623 4.915 7.258 1.00 79.69 96 GLN A C 1
ATOM 754 O O . GLN A 1 96 ? 9.299 5.336 8.370 1.00 79.69 96 GLN A O 1
ATOM 759 N N . ILE A 1 97 ? 9.950 5.734 6.251 1.00 80.62 97 ILE A N 1
ATOM 760 C CA . ILE A 1 97 ? 9.866 7.195 6.378 1.00 80.62 97 ILE A CA 1
ATOM 761 C C . ILE A 1 97 ? 8.409 7.609 6.586 1.00 80.62 97 ILE A C 1
ATOM 763 O O . ILE A 1 97 ? 8.131 8.325 7.543 1.00 80.62 97 ILE A O 1
ATOM 767 N N . ALA A 1 98 ? 7.479 7.123 5.762 1.00 79.81 98 ALA A N 1
ATOM 768 C CA . ALA A 1 98 ? 6.064 7.467 5.879 1.00 79.81 98 ALA A CA 1
ATOM 769 C C . ALA A 1 98 ? 5.492 7.102 7.263 1.00 79.81 98 ALA A C 1
ATOM 771 O O . ALA A 1 98 ? 4.797 7.910 7.877 1.00 79.81 98 ALA A O 1
ATOM 772 N N . PHE A 1 99 ? 5.852 5.939 7.818 1.00 77.56 99 PHE A N 1
ATOM 773 C CA . PHE A 1 99 ? 5.435 5.542 9.167 1.00 77.56 99 PHE A CA 1
ATOM 774 C C . PHE A 1 99 ? 6.026 6.432 10.261 1.00 77.56 99 PHE A C 1
ATOM 776 O O . PHE A 1 99 ? 5.314 6.826 11.189 1.00 77.56 99 PHE A O 1
ATOM 783 N N . ARG A 1 100 ? 7.317 6.773 10.164 1.00 78.88 100 ARG A N 1
ATOM 784 C CA . ARG A 1 100 ? 7.967 7.689 11.114 1.00 78.88 100 ARG A CA 1
ATOM 785 C C . ARG A 1 100 ? 7.326 9.072 11.069 1.00 78.88 100 ARG A C 1
ATOM 787 O O . ARG A 1 100 ? 7.024 9.624 12.125 1.00 78.88 100 ARG A O 1
ATOM 794 N N . SER A 1 101 ? 7.077 9.599 9.874 1.00 79.06 101 SER A N 1
ATOM 795 C CA . SER A 1 101 ? 6.412 10.887 9.673 1.00 79.06 101 SER A CA 1
ATOM 796 C C . SER A 1 101 ? 4.982 10.884 10.208 1.00 79.06 101 SER A C 1
ATOM 798 O O . SER A 1 101 ? 4.598 11.801 10.934 1.00 79.06 101 SER A O 1
ATOM 800 N N . PHE A 1 102 ? 4.206 9.833 9.931 1.00 76.50 102 PHE A N 1
ATOM 801 C CA . PHE A 1 102 ? 2.851 9.670 10.459 1.00 76.50 102 PHE A CA 1
ATOM 802 C C . PHE A 1 102 ? 2.833 9.680 11.995 1.00 76.50 102 PHE A C 1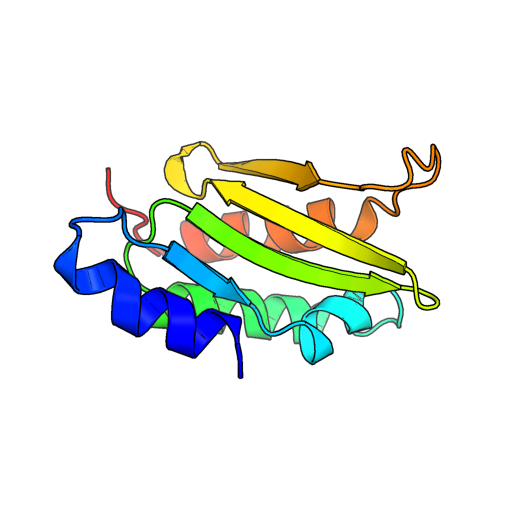
ATOM 804 O O . PHE A 1 102 ? 2.058 10.418 12.608 1.00 76.50 102 PHE A O 1
ATOM 811 N N . LYS A 1 103 ? 3.744 8.927 12.627 1.00 75.94 103 LYS A N 1
ATOM 812 C CA . LYS A 1 103 ? 3.894 8.887 14.088 1.00 75.94 103 LYS A CA 1
ATOM 813 C C . LYS A 1 103 ? 4.300 10.248 14.661 1.00 75.94 103 LYS A C 1
ATOM 815 O O . LYS A 1 103 ? 3.730 10.685 15.658 1.00 75.94 103 LYS A O 1
ATOM 820 N N . ALA A 1 104 ? 5.247 10.938 14.023 1.00 77.31 104 ALA A N 1
ATOM 821 C CA . ALA A 1 104 ? 5.697 12.269 14.440 1.00 77.31 104 ALA A CA 1
ATOM 822 C C . ALA A 1 104 ? 4.575 13.321 14.378 1.00 77.31 104 ALA A C 1
ATOM 824 O O . ALA A 1 104 ? 4.562 14.253 15.177 1.00 77.31 104 ALA A O 1
ATOM 825 N N . ARG A 1 105 ? 3.603 13.150 13.474 1.00 75.25 105 ARG A N 1
ATOM 826 C CA . ARG A 1 105 ? 2.427 14.025 13.328 1.00 75.25 105 ARG A CA 1
ATOM 827 C C . ARG A 1 105 ? 1.274 13.687 14.283 1.00 75.25 105 ARG A C 1
ATOM 829 O O . ARG A 1 105 ? 0.184 14.229 14.134 1.00 75.25 105 ARG A O 1
ATOM 836 N N . GLY A 1 106 ? 1.493 12.811 15.265 1.00 66.38 106 GLY A N 1
ATOM 837 C CA . GLY A 1 106 ? 0.476 12.436 16.251 1.00 66.38 106 GLY A CA 1
ATOM 838 C C . GLY A 1 106 ? -0.533 11.403 15.746 1.00 66.38 106 GLY A C 1
ATOM 839 O O . GLY A 1 106 ? -1.543 11.166 16.410 1.00 66.38 106 GLY A O 1
ATOM 840 N N . GLY A 1 107 ? -0.262 10.767 14.602 1.00 67.06 107 GLY A N 1
ATOM 841 C CA . GLY A 1 107 ? -1.028 9.619 14.144 1.00 67.06 107 GLY A CA 1
ATOM 842 C C . GLY A 1 107 ? -0.960 8.493 15.176 1.00 67.06 107 GLY A C 1
ATOM 843 O O . GLY A 1 107 ? 0.124 8.069 15.584 1.00 67.06 107 GLY A O 1
ATOM 844 N N . ARG A 1 108 ? -2.122 8.023 15.634 1.00 63.97 108 ARG A N 1
ATOM 845 C CA . ARG A 1 108 ? -2.229 6.881 16.545 1.00 63.97 108 ARG A CA 1
ATOM 846 C C . ARG A 1 108 ? -2.466 5.624 15.717 1.00 63.97 108 ARG A C 1
ATOM 848 O O . ARG A 1 108 ? -3.456 5.552 15.005 1.00 63.97 108 ARG A O 1
ATOM 855 N N . MET A 1 109 ? -1.557 4.664 15.829 1.00 62.44 109 MET A N 1
ATOM 856 C CA . MET A 1 109 ? -1.802 3.263 15.479 1.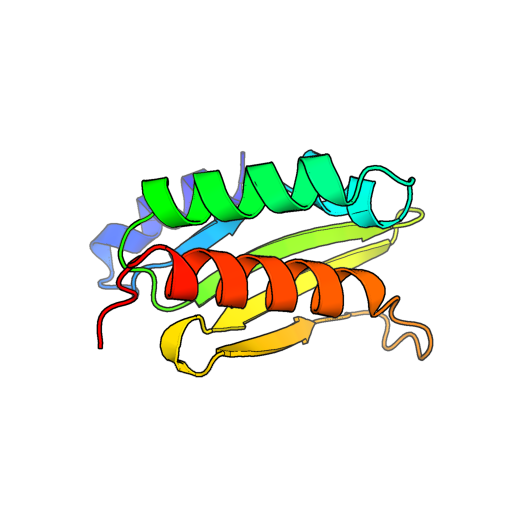00 62.44 109 MET A CA 1
ATOM 857 C C . MET A 1 109 ? -2.128 2.582 16.810 1.00 62.44 109 MET A C 1
ATOM 859 O O . MET A 1 109 ? -1.280 2.594 17.707 1.00 62.44 109 MET A O 1
ATOM 863 N N . SER A 1 110 ? -3.377 2.158 17.025 1.00 50.22 110 SER A N 1
ATOM 864 C CA . SER A 1 110 ? -3.778 1.569 18.310 1.00 50.22 110 SER A CA 1
ATOM 865 C C . SER A 1 110 ? -3.074 0.241 18.584 1.00 50.22 110 SER A C 1
ATOM 867 O O . SER A 1 110 ? -2.608 -0.431 17.668 1.00 50.22 110 SER A O 1
ATOM 869 N N . ARG A 1 111 ? -2.997 -0.091 19.876 1.00 46.03 111 ARG A N 1
ATOM 870 C CA . ARG A 1 111 ? -2.714 -1.437 20.381 1.00 46.03 111 ARG A CA 1
ATOM 871 C C . ARG A 1 111 ? -3.917 -2.349 20.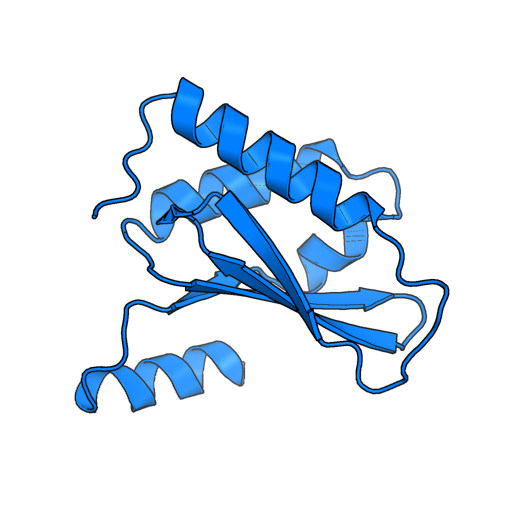211 1.00 46.03 111 ARG A C 1
ATOM 873 O O . ARG A 1 111 ? -5.039 -1.793 20.227 1.00 46.03 111 ARG A O 1
#

Foldseek 3Di:
DPVVVVVVVCVVVVDFQEAEDDQVLLQCLVVPCLVVSLVRLLVSLVVSAAGQWYWYWYADPNFIKIWIAGLVVRDIDIGGPVPDPCDPCSSNVSSSVSSVVSVVVVRDHDD

Organism: Saponaria officinalis (NCBI:txid3572)

Secondary structure (DSSP, 8-state):
-HHHHHHHHHGGGT---EEE--HHHHGGGGTT-HHHHHHHHHHHHHHH-S-SEEEEEEEETTEEEEEEEETTTTEEEEE-TT--TT--THHHHHHHHHHHHHHHTT-----

Sequence (111 aa):
MFLQKHCEEQKDEGVSSVGYLCPTIMSQVGENHKVDVLNYVECSLLKMGNVDIILVPFCKEMHWMLVIVCPLIHEAYVCDPMTTTNCDTSFKHVLQIAFRSFKARGGRMSR

InterPro domains:
  IPR003653 Ulp1 protease family, C-terminal catalytic domain [PF02902] (50-90)
  IPR038765 Papain-like cysteine peptidase superfamily [SSF54001] (2-90)

pLDDT: mean 77.63, std 9.79, range [46.03, 90.44]

Radius of gyration: 13.85 Å; chains: 1; bounding box: 36×30×35 Å